Protein AF-A0AAW1B4N2-F1 (afdb_monomer)

Mean predicted aligned error: 19.23 Å

InterPro domains:
  IPR000558 Histone H2B [PR00621] (61-81)
  IPR000558 Histone H2B [PR00621] (83-100)
  IPR000558 Histone H2B [PR00621] (100-113)
  IPR009072 Histone-fold [G3DSA:1.10.20.10] (2-120)
  IPR009072 Histone-fold [SSF47113] (26-112)

Foldseek 3Di:
DDDDDDPPPDPPVVVVVVVVVVVVVVVVVVVVVVVVVVVVVVVVVVPDDPPDPPPPPPDDPVVVVVVVVVVVVLVVQLVVQQVVVCVVVVHPDRDPVSSLVSCCVSDDPVVNDDPPPPPPD

Organism: Crotalus adamanteus (NCBI:txid8729)

Nearest PDB structures (foldseek):
  7xyg-assembly1_D  TM=9.232E-01  e=4.359E-03  Drosophila melanogaster
  5wcu-assembly2_N  TM=9.288E-01  e=5.730E-03  Drosophila melanogaster
  6fq6-assembly1_D  TM=9.162E-01  e=6.136E-03  Xenopus laevis
  7d69-assembly1_H  TM=8.558E-01  e=1.394E-02  Giardia duodenalis
  7cvq-assembly3_L  TM=7.239E-01  e=8.066E-03  Arabidopsis thaliana

Solvent-accessible surface area (backbone atoms only — not comparable to full-atom values): 7419 Å² total; per-residue (Å²): 140,87,82,88,81,80,78,79,76,74,60,69,64,63,56,54,51,52,51,52,51,51,54,50,50,52,51,53,52,51,50,54,58,49,50,56,50,50,57,54,56,56,58,60,65,71,70,54,76,79,76,69,72,78,72,77,74,93,62,54,70,63,60,50,48,54,50,52,53,49,52,50,54,50,50,53,53,28,52,52,42,13,50,49,48,21,59,73,72,70,47,96,61,83,48,73,68,32,46,54,52,18,43,52,70,74,42,62,71,87,76,60,58,72,79,73,77,74,75,79,124

Sequence (121 aa):
MASRRTMRRRPRYRVKVRRRRHIVRKRRMRNKKRFQRNIRSTRITSKLPKRLKPRKIRMTRDAWGMLHSYVDGIYRKVSGEAERLRRKDRRPSIISSDVQSALRQVMPRKYNRRPAYSKTR

pLDDT: mean 72.44, std 18.28, range [41.16, 96.25]

Radius of gyration: 36.32 Å; Cα contacts (8 Å, |Δi|>4): 31; chains: 1; bounding box: 78×81×91 Å

Secondary structure (DSSP, 8-state):
-----------HHHHHHHHHHHHHHHHHHHHHHHHHHHHHHHHHHTTS------------HHHHHHHHHHHHHHHHHHHHHHHHHHHHTT-SS--HHHHHHHHHHHS-GGGS---------

Structure (mmCIF, N/CA/C/O backbone):
data_AF-A0AAW1B4N2-F1
#
_entry.id   AF-A0AAW1B4N2-F1
#
loop_
_atom_site.group_PDB
_atom_site.id
_atom_site.type_symbol
_atom_site.label_atom_id
_atom_site.label_alt_id
_atom_site.label_comp_id
_atom_site.label_asym_id
_atom_site.label_entity_id
_atom_site.label_seq_id
_atom_site.pdbx_PDB_ins_code
_atom_site.Cartn_x
_atom_site.Cartn_y
_atom_site.Cartn_z
_atom_site.occupancy
_atom_site.B_iso_or_equiv
_atom_site.auth_seq_id
_atom_site.auth_comp_id
_atom_site.auth_asym_id
_atom_site.auth_atom_id
_atom_site.pdbx_PDB_model_num
ATOM 1 N N . MET A 1 1 ? 59.553 46.616 74.502 1.00 46.97 1 MET A N 1
ATOM 2 C CA . MET A 1 1 ? 59.979 46.801 73.095 1.00 46.97 1 MET A CA 1
ATOM 3 C C . MET A 1 1 ? 60.213 45.432 72.462 1.00 46.97 1 MET A C 1
ATOM 5 O O . MET A 1 1 ? 61.066 44.722 72.964 1.00 46.97 1 MET A O 1
ATOM 9 N N . ALA A 1 2 ? 59.471 45.043 71.415 1.00 41.16 2 ALA A N 1
ATOM 10 C CA . ALA A 1 2 ? 59.867 43.995 70.457 1.00 41.16 2 ALA A CA 1
ATOM 11 C C . ALA A 1 2 ? 58.960 44.038 69.210 1.00 41.16 2 ALA A C 1
ATOM 13 O O . ALA A 1 2 ? 57.776 44.350 69.290 1.00 41.16 2 ALA A O 1
ATOM 14 N N . SER A 1 3 ? 59.561 43.789 68.051 1.00 43.16 3 SER A N 1
ATOM 15 C CA . SER A 1 3 ? 59.185 44.303 66.732 1.00 43.16 3 SER A CA 1
ATOM 16 C C . SER A 1 3 ? 58.340 43.351 65.865 1.00 43.16 3 SER A C 1
ATOM 18 O O . SER A 1 3 ? 58.459 42.131 65.923 1.00 43.16 3 SER A O 1
ATOM 20 N N . ARG A 1 4 ? 57.515 43.980 65.017 1.00 50.19 4 ARG A N 1
ATOM 21 C CA . ARG A 1 4 ? 56.907 43.570 63.733 1.00 50.19 4 ARG A CA 1
ATOM 22 C C . ARG A 1 4 ? 57.127 42.121 63.240 1.00 50.19 4 ARG A C 1
ATOM 24 O O . ARG A 1 4 ? 58.192 41.765 62.746 1.00 50.19 4 ARG A O 1
ATOM 31 N N . ARG A 1 5 ? 56.017 41.388 63.075 1.00 44.97 5 ARG A N 1
ATOM 32 C CA . ARG A 1 5 ? 55.807 40.449 61.950 1.00 44.97 5 ARG A CA 1
ATOM 33 C C . ARG A 1 5 ? 54.510 40.811 61.231 1.00 44.97 5 ARG A C 1
ATOM 35 O O . ARG A 1 5 ? 53.443 40.283 61.527 1.00 44.97 5 ARG A O 1
ATOM 42 N N . THR A 1 6 ? 54.584 41.729 60.271 1.00 51.34 6 THR A N 1
ATOM 43 C CA . THR A 1 6 ? 53.460 41.985 59.366 1.00 51.34 6 THR A CA 1
ATOM 44 C C . THR A 1 6 ? 53.285 40.771 58.451 1.00 51.34 6 THR A C 1
ATOM 46 O O . THR A 1 6 ? 54.055 40.533 57.521 1.00 51.34 6 THR A O 1
ATOM 49 N N . MET A 1 7 ? 52.265 39.953 58.730 1.00 50.91 7 MET A N 1
ATOM 50 C CA . MET A 1 7 ? 51.842 38.882 57.831 1.00 50.91 7 MET A CA 1
ATOM 51 C C . MET A 1 7 ? 51.475 39.485 56.473 1.00 50.91 7 MET A C 1
ATOM 53 O O . MET A 1 7 ? 50.436 40.124 56.297 1.00 50.91 7 MET A O 1
ATOM 57 N N . ARG A 1 8 ? 52.349 39.273 55.490 1.00 51.34 8 ARG A N 1
ATOM 58 C CA . ARG A 1 8 ? 52.183 39.711 54.105 1.00 51.34 8 ARG A CA 1
ATOM 59 C C . ARG A 1 8 ? 50.943 39.029 53.509 1.00 51.34 8 ARG A C 1
ATOM 61 O O . ARG A 1 8 ? 51.007 37.885 53.054 1.00 51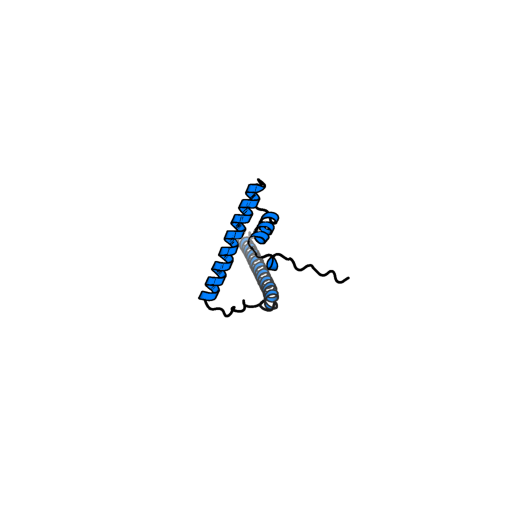.34 8 ARG A O 1
ATOM 68 N N . ARG A 1 9 ? 49.793 39.717 53.535 1.00 55.97 9 ARG A N 1
ATOM 69 C CA . ARG A 1 9 ? 48.517 39.254 52.959 1.00 55.97 9 ARG A CA 1
ATOM 70 C C . ARG A 1 9 ? 48.726 38.899 51.484 1.00 55.97 9 ARG A C 1
ATOM 72 O O . ARG A 1 9 ? 48.847 39.774 50.632 1.00 55.97 9 ARG A O 1
ATOM 79 N N . ARG A 1 10 ? 48.787 37.600 51.160 1.00 54.59 10 ARG A N 1
ATOM 80 C CA . ARG A 1 10 ? 48.874 37.136 49.766 1.00 54.59 10 ARG A CA 1
ATOM 81 C C . ARG A 1 10 ? 47.627 37.621 49.009 1.00 54.59 10 ARG A C 1
ATOM 83 O O . ARG A 1 10 ? 46.515 37.316 49.446 1.00 54.59 10 ARG A O 1
ATOM 90 N N . PRO A 1 11 ? 47.767 38.337 47.879 1.00 54.66 11 PRO A N 1
ATOM 91 C CA . PRO A 1 11 ? 46.621 38.919 47.193 1.00 54.66 11 PRO A CA 1
ATOM 92 C C . PRO A 1 11 ? 45.676 37.811 46.718 1.00 54.66 11 PRO A C 1
ATOM 94 O O . PRO A 1 11 ? 46.086 36.886 46.008 1.00 54.66 11 PRO A O 1
ATOM 97 N N . ARG A 1 12 ? 44.390 37.919 47.091 1.00 54.59 12 ARG A N 1
ATOM 98 C CA . ARG A 1 12 ? 43.297 36.986 46.730 1.00 54.59 12 ARG A CA 1
ATOM 99 C C . ARG A 1 12 ? 43.250 36.679 45.221 1.00 54.59 12 ARG A C 1
ATOM 101 O O . ARG A 1 12 ? 42.807 35.603 44.816 1.00 54.59 12 ARG A O 1
ATOM 108 N N . TYR A 1 13 ? 43.778 37.580 44.392 1.00 51.53 13 TYR A N 1
ATOM 109 C CA . TYR A 1 13 ? 43.954 37.408 42.950 1.00 51.53 13 TYR A CA 1
ATOM 110 C C . TYR A 1 13 ? 44.793 36.170 42.578 1.00 51.53 13 TYR A C 1
ATOM 112 O O . TYR A 1 13 ? 44.406 35.387 41.710 1.00 51.53 13 TYR A O 1
ATOM 120 N N . ARG A 1 14 ? 45.891 35.899 43.296 1.00 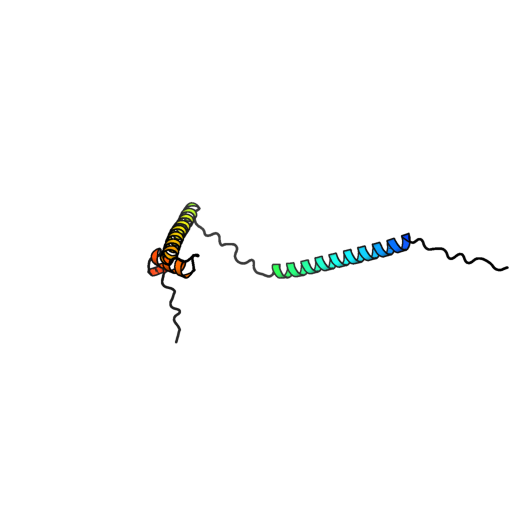55.41 14 ARG A N 1
ATOM 121 C CA . ARG A 1 14 ? 46.818 34.797 42.978 1.00 55.41 14 ARG A CA 1
ATOM 122 C C . ARG A 1 14 ? 46.197 33.412 43.235 1.00 55.41 14 ARG A C 1
ATOM 124 O O . ARG A 1 14 ? 46.481 32.457 42.510 1.00 55.41 14 ARG A O 1
ATOM 131 N N . VAL A 1 15 ? 45.284 33.309 44.207 1.00 59.22 15 VAL A N 1
ATOM 132 C CA . VAL A 1 15 ? 44.493 32.092 44.484 1.00 59.22 15 VAL A CA 1
ATOM 133 C C . VAL A 1 15 ? 43.398 31.891 43.429 1.00 59.22 15 VAL A C 1
ATOM 135 O O . VAL A 1 15 ? 43.219 30.772 42.939 1.00 59.22 15 VAL A O 1
ATOM 138 N N . LYS A 1 16 ? 42.718 32.969 43.001 1.00 55.84 16 LYS A N 1
ATOM 139 C CA . LYS A 1 16 ? 41.728 32.923 41.907 1.00 55.84 16 LYS A CA 1
ATOM 140 C C . LYS A 1 16 ? 42.357 32.447 40.590 1.00 55.84 16 LYS A C 1
ATOM 142 O O . LYS A 1 16 ? 41.771 31.605 39.909 1.00 55.84 16 LYS A O 1
ATOM 147 N N . VAL A 1 17 ? 43.573 32.899 40.266 1.00 57.94 17 VAL A N 1
ATOM 148 C CA . VAL A 1 17 ? 44.309 32.459 39.064 1.00 57.94 17 VAL A CA 1
ATOM 149 C C . VAL A 1 17 ? 44.672 30.970 39.132 1.00 57.94 17 VAL A C 1
ATOM 151 O O . VAL A 1 17 ? 44.482 30.252 38.148 1.00 57.94 17 VAL A O 1
ATOM 154 N N . ARG A 1 18 ? 45.121 30.456 40.290 1.00 58.72 18 ARG A N 1
ATOM 155 C CA . ARG A 1 18 ? 45.392 29.013 40.468 1.00 58.72 18 ARG A CA 1
ATOM 156 C C . ARG A 1 18 ? 44.127 28.162 40.310 1.00 58.72 18 ARG A C 1
ATOM 158 O O . ARG A 1 18 ? 44.164 27.166 39.588 1.00 58.72 18 ARG A O 1
ATOM 165 N N . ARG A 1 19 ? 42.997 28.582 40.899 1.00 58.69 19 ARG A N 1
ATOM 166 C CA . ARG A 1 19 ? 41.692 27.914 40.720 1.00 58.69 19 ARG A CA 1
ATOM 167 C C . ARG A 1 19 ? 41.252 27.910 39.252 1.00 58.69 19 ARG A C 1
ATOM 169 O O . ARG A 1 19 ? 40.915 26.848 38.732 1.00 58.69 19 ARG A O 1
ATOM 176 N N . ARG A 1 20 ? 41.344 29.047 38.547 1.00 58.19 20 ARG A N 1
ATOM 177 C CA . ARG A 1 20 ? 41.039 29.132 37.104 1.00 58.19 20 ARG A CA 1
ATOM 178 C C . ARG A 1 20 ? 41.926 28.200 36.268 1.00 58.19 20 ARG A C 1
ATOM 180 O O . ARG A 1 20 ? 41.402 27.467 35.432 1.00 58.19 20 ARG A O 1
ATOM 187 N N . ARG A 1 21 ? 43.238 28.135 36.533 1.00 59.88 21 ARG A N 1
ATOM 188 C CA . ARG A 1 21 ? 44.162 27.215 35.834 1.00 59.88 21 ARG A CA 1
ATOM 189 C C . ARG A 1 21 ? 43.804 25.740 36.051 1.00 59.88 21 ARG A C 1
ATOM 191 O O . ARG A 1 21 ? 43.847 24.963 35.098 1.00 59.88 21 ARG A O 1
ATOM 198 N N . HIS A 1 22 ? 43.408 25.353 37.265 1.00 59.22 22 HIS A N 1
ATOM 199 C CA . HIS A 1 22 ? 42.995 23.978 37.562 1.00 59.22 22 HIS A CA 1
ATOM 200 C C . HIS A 1 22 ? 41.687 23.598 36.846 1.00 59.22 22 HIS A C 1
ATOM 202 O O . HIS A 1 22 ? 41.587 22.518 36.265 1.00 59.22 22 HIS A O 1
AT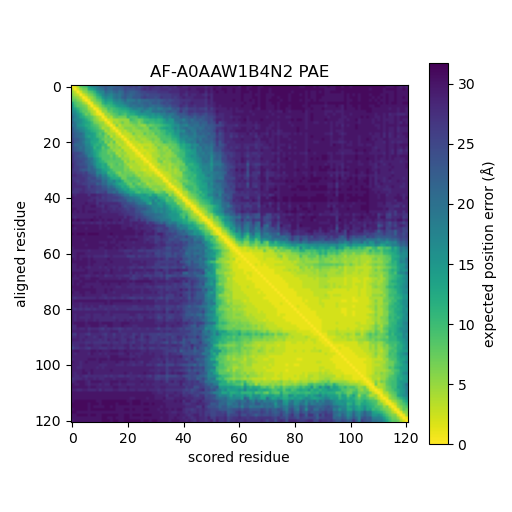OM 208 N N . ILE A 1 23 ? 40.713 24.513 36.799 1.00 63.56 23 ILE A N 1
ATOM 209 C CA . ILE A 1 23 ? 39.443 24.316 36.080 1.00 63.56 23 ILE A CA 1
ATOM 210 C C . ILE A 1 23 ? 39.687 24.168 34.569 1.00 63.56 23 ILE A C 1
ATOM 212 O O . ILE A 1 23 ? 39.130 23.267 33.938 1.00 63.56 23 ILE A O 1
ATOM 216 N N . VAL A 1 24 ? 40.566 24.992 33.990 1.00 65.19 24 VAL A N 1
ATOM 217 C CA . VAL A 1 24 ? 40.924 24.924 32.562 1.00 65.19 24 VAL A CA 1
ATOM 218 C C . VAL A 1 24 ? 41.682 23.631 32.234 1.00 65.19 24 VAL A C 1
ATOM 220 O O . VAL A 1 24 ? 41.362 22.977 31.240 1.00 65.19 24 VAL A O 1
ATOM 223 N N . ARG A 1 25 ? 42.621 23.190 33.087 1.00 62.72 25 ARG A N 1
ATOM 224 C CA . ARG A 1 25 ? 43.303 21.888 32.931 1.00 62.72 25 ARG A CA 1
ATOM 225 C C . ARG A 1 25 ? 42.327 20.711 33.034 1.00 62.72 25 ARG A C 1
ATOM 227 O O . ARG A 1 25 ? 42.375 19.817 32.189 1.00 62.72 25 ARG A O 1
ATOM 234 N N . LYS A 1 26 ? 41.387 20.737 33.990 1.00 63.22 26 LYS A N 1
ATOM 235 C CA . LYS A 1 26 ? 40.338 19.708 34.139 1.00 63.22 26 LYS A CA 1
ATOM 236 C C . LYS A 1 26 ? 39.415 19.660 32.913 1.00 63.22 26 LYS A C 1
ATOM 238 O O . LYS A 1 26 ? 39.107 18.572 32.427 1.00 63.22 26 LYS A O 1
ATOM 243 N N . ARG A 1 27 ? 39.039 20.819 32.353 1.00 59.84 27 ARG A N 1
ATOM 244 C CA . ARG A 1 27 ? 38.276 20.918 31.092 1.00 59.84 27 ARG A CA 1
ATOM 245 C C . ARG A 1 27 ? 39.053 20.360 29.892 1.00 59.84 27 ARG A C 1
ATOM 247 O O . ARG A 1 27 ? 38.499 19.549 29.153 1.00 59.84 27 ARG A O 1
ATOM 254 N N . ARG A 1 28 ? 40.338 20.706 29.734 1.00 63.12 28 ARG A N 1
ATOM 255 C CA . ARG A 1 28 ? 41.194 20.178 28.650 1.00 63.12 28 ARG A CA 1
ATOM 256 C C . ARG A 1 28 ? 41.374 18.658 28.733 1.00 63.12 28 ARG A C 1
ATOM 258 O O . ARG A 1 28 ? 41.223 17.979 27.721 1.00 63.12 28 ARG A O 1
ATOM 265 N N . MET A 1 29 ? 41.599 18.104 29.927 1.00 60.41 29 MET A N 1
ATOM 266 C CA . MET A 1 29 ? 41.683 16.648 30.124 1.00 60.41 29 MET A CA 1
ATOM 267 C C . MET A 1 29 ? 40.354 15.935 29.838 1.00 60.41 29 MET A C 1
ATOM 269 O O . MET A 1 29 ? 40.350 14.873 29.215 1.00 60.41 29 MET A O 1
ATOM 273 N N . ARG A 1 30 ? 39.214 16.521 30.232 1.00 61.34 30 ARG A N 1
ATOM 274 C CA . ARG A 1 30 ? 37.883 15.961 29.935 1.00 61.34 30 ARG A CA 1
ATOM 275 C C . ARG A 1 30 ? 37.593 15.942 28.431 1.00 61.34 30 ARG A C 1
ATOM 277 O O . ARG A 1 30 ? 37.062 14.946 27.944 1.00 61.34 30 ARG A O 1
ATOM 284 N N . ASN A 1 31 ? 37.990 16.986 27.701 1.00 59.81 31 ASN A N 1
ATOM 285 C CA . ASN A 1 31 ? 37.849 17.041 26.244 1.00 59.81 31 ASN A CA 1
ATOM 286 C C . ASN A 1 31 ? 38.762 16.031 25.538 1.00 59.81 31 ASN A C 1
ATOM 288 O O . ASN A 1 31 ? 38.289 15.309 24.664 1.00 59.81 31 ASN A O 1
ATOM 292 N N . LYS A 1 32 ? 40.019 15.879 25.977 1.00 61.25 32 LYS A N 1
ATOM 293 C CA . LYS A 1 32 ? 40.946 14.878 25.415 1.00 61.25 32 LYS A CA 1
ATOM 294 C C . LYS A 1 32 ? 40.441 13.440 25.642 1.00 61.25 32 LYS A C 1
ATOM 296 O O . LYS A 1 32 ? 40.433 12.638 24.712 1.00 61.25 32 LYS A O 1
ATOM 301 N N . LYS A 1 33 ? 39.881 13.152 26.829 1.00 59.03 33 LYS A N 1
ATOM 302 C CA . LYS A 1 33 ? 39.210 11.871 27.146 1.00 59.03 33 LYS A CA 1
ATOM 303 C C . LYS A 1 33 ? 37.898 11.642 26.378 1.00 59.03 33 LYS A C 1
ATOM 305 O O . LYS A 1 33 ? 37.503 10.490 26.206 1.00 59.03 33 LYS A O 1
ATOM 310 N N . ARG A 1 34 ? 37.179 12.694 25.963 1.00 59.81 34 ARG A N 1
ATOM 311 C CA . ARG A 1 34 ? 36.004 12.576 25.071 1.00 59.81 34 ARG A CA 1
ATOM 312 C C . ARG A 1 34 ? 36.437 12.277 23.637 1.00 59.81 34 ARG A C 1
ATOM 314 O O . ARG A 1 34 ? 35.886 11.368 23.032 1.00 59.81 34 ARG A O 1
ATOM 321 N N . PHE A 1 35 ? 37.466 12.961 23.142 1.00 56.75 35 PHE A N 1
ATOM 322 C CA . PHE A 1 35 ? 38.003 12.746 21.797 1.00 56.75 35 PHE A CA 1
ATOM 323 C C . PHE A 1 35 ? 38.557 11.324 21.613 1.00 56.75 35 PHE A C 1
ATOM 325 O O . PHE A 1 35 ? 38.219 10.649 20.648 1.00 56.75 35 PHE A O 1
ATOM 332 N N . GLN A 1 36 ? 39.304 10.804 22.593 1.00 58.66 36 GLN A N 1
ATOM 333 C CA . GLN A 1 36 ? 39.799 9.418 22.564 1.00 58.66 36 GLN A CA 1
ATOM 334 C C . GLN A 1 36 ? 38.694 8.357 22.659 1.00 58.66 36 GLN A C 1
ATOM 336 O O . GLN A 1 36 ? 38.845 7.285 22.079 1.00 58.66 36 GLN A O 1
ATOM 341 N N . ARG A 1 37 ? 37.572 8.642 23.336 1.00 57.00 37 ARG A N 1
ATOM 342 C CA . ARG A 1 37 ? 36.389 7.763 23.308 1.00 57.00 37 ARG A CA 1
ATOM 343 C C . ARG A 1 37 ? 35.694 7.783 21.947 1.00 57.00 37 ARG A C 1
ATOM 345 O O . ARG A 1 37 ? 35.305 6.722 21.477 1.00 57.00 37 ARG A O 1
ATOM 352 N N . ASN A 1 38 ? 35.635 8.945 21.294 1.00 56.16 38 ASN A N 1
ATOM 353 C CA . ASN A 1 38 ? 35.092 9.072 19.940 1.00 56.16 38 ASN A CA 1
ATOM 354 C C . ASN A 1 38 ? 35.959 8.347 18.895 1.00 56.16 38 ASN A C 1
ATOM 356 O O . ASN A 1 38 ? 35.431 7.679 18.021 1.00 56.16 38 ASN A O 1
ATOM 360 N N . ILE A 1 39 ? 37.291 8.382 19.024 1.00 56.41 39 ILE A N 1
ATOM 361 C CA . ILE A 1 39 ? 38.195 7.606 18.151 1.00 56.41 39 ILE A CA 1
ATOM 362 C C . ILE A 1 39 ? 38.023 6.088 18.346 1.00 56.41 39 ILE A C 1
ATOM 364 O O . ILE A 1 39 ? 38.264 5.305 17.428 1.00 56.41 39 ILE A O 1
ATOM 368 N N . ARG A 1 40 ? 37.650 5.638 19.551 1.00 54.56 40 ARG A N 1
ATOM 369 C CA . ARG A 1 40 ? 37.386 4.215 19.816 1.00 54.56 40 ARG A CA 1
ATOM 370 C C . ARG A 1 40 ? 36.027 3.773 19.263 1.00 54.56 40 ARG A C 1
ATOM 372 O O . ARG A 1 40 ? 35.959 2.667 18.740 1.00 54.56 40 ARG A O 1
ATOM 379 N N . SER A 1 41 ? 34.991 4.620 19.298 1.00 51.59 41 SER A N 1
ATOM 380 C CA . SER A 1 41 ? 33.690 4.312 18.677 1.00 51.59 41 SER A CA 1
ATOM 381 C C . SER A 1 41 ? 33.740 4.353 17.145 1.00 51.59 41 SER A C 1
ATOM 383 O O . SER A 1 41 ? 33.139 3.493 16.507 1.00 51.59 41 SER A O 1
ATOM 385 N N . THR A 1 42 ? 34.523 5.254 16.538 1.00 54.00 42 THR A N 1
ATOM 386 C CA . THR A 1 42 ? 34.732 5.272 15.075 1.00 54.00 42 THR A CA 1
ATOM 387 C C . THR A 1 42 ? 35.574 4.100 14.564 1.00 54.00 42 THR A C 1
ATOM 389 O O . THR A 1 42 ? 35.434 3.696 13.414 1.00 54.00 42 THR A O 1
ATOM 392 N N . ARG A 1 43 ? 36.426 3.503 15.409 1.00 50.62 43 ARG A N 1
ATOM 393 C CA . ARG A 1 43 ? 37.190 2.292 15.055 1.00 50.62 43 ARG A CA 1
ATOM 394 C C . ARG A 1 43 ? 36.333 1.025 14.990 1.00 50.62 43 ARG A C 1
ATOM 396 O O . ARG A 1 43 ? 36.715 0.072 14.317 1.00 50.62 43 ARG A O 1
ATOM 403 N N . ILE A 1 44 ? 35.196 1.001 15.690 1.00 53.56 44 ILE A N 1
ATOM 404 C CA . ILE A 1 44 ? 34.246 -0.122 15.657 1.00 53.56 44 ILE A CA 1
ATOM 405 C C . ILE A 1 44 ? 33.365 -0.032 14.401 1.00 53.56 44 ILE A C 1
ATOM 407 O O . ILE A 1 44 ? 33.056 -1.053 13.792 1.00 53.56 44 ILE A O 1
ATOM 411 N N . THR A 1 45 ? 33.035 1.177 13.936 1.00 55.47 45 THR A N 1
ATOM 412 C CA . THR A 1 45 ? 32.227 1.368 12.719 1.00 55.47 45 THR A CA 1
ATOM 413 C C . THR A 1 45 ? 33.001 1.135 11.418 1.00 55.47 45 THR A C 1
ATOM 415 O O . THR A 1 45 ? 32.380 0.889 10.387 1.00 55.47 45 THR A O 1
ATOM 418 N N . SER A 1 46 ? 34.338 1.149 11.439 1.00 52.56 46 SER A N 1
ATOM 419 C CA . SER A 1 46 ? 35.166 0.935 10.242 1.00 52.56 46 SER A CA 1
ATOM 420 C C . SER A 1 46 ? 35.424 -0.538 9.895 1.00 52.56 46 SER A C 1
ATOM 422 O O . SER A 1 46 ? 36.007 -0.808 8.849 1.00 52.56 46 SER A O 1
ATOM 424 N N . LYS A 1 47 ? 35.026 -1.486 10.759 1.00 57.16 47 LYS A N 1
ATOM 425 C CA . LYS A 1 47 ? 35.175 -2.938 10.529 1.00 57.16 47 LYS A CA 1
ATOM 426 C C . LYS A 1 47 ? 33.880 -3.647 10.128 1.00 57.16 47 LYS A C 1
ATOM 428 O O . LYS A 1 47 ? 33.919 -4.843 9.856 1.00 57.16 47 LYS A O 1
ATOM 433 N N . LEU A 1 48 ? 32.747 -2.944 10.047 1.00 59.81 48 LEU A N 1
ATOM 434 C CA . LEU A 1 48 ? 31.595 -3.512 9.353 1.00 59.81 48 LEU A CA 1
ATOM 435 C C . LEU A 1 48 ? 31.854 -3.434 7.840 1.00 59.81 48 LEU A C 1
ATOM 437 O O . LEU A 1 48 ? 32.094 -2.329 7.342 1.00 59.81 48 LEU A O 1
ATOM 441 N N . PRO A 1 49 ? 31.777 -4.545 7.082 1.00 60.09 49 PRO A N 1
ATOM 442 C CA . PRO A 1 49 ? 31.722 -4.452 5.631 1.00 60.09 49 PRO A CA 1
ATOM 443 C C . PRO A 1 49 ? 30.572 -3.510 5.272 1.00 60.09 49 PRO A C 1
ATOM 445 O O . PRO A 1 49 ? 29.463 -3.664 5.790 1.00 60.09 49 PRO A O 1
ATOM 448 N N . LYS A 1 50 ? 30.855 -2.494 4.441 1.00 62.91 50 LYS A N 1
ATOM 449 C CA . LYS A 1 50 ? 29.852 -1.560 3.913 1.00 62.91 50 LYS A CA 1
ATOM 450 C C . LYS A 1 50 ? 28.739 -2.407 3.308 1.00 62.91 50 LYS A C 1
ATOM 452 O O . LYS A 1 50 ? 28.912 -2.958 2.223 1.00 62.91 50 LYS A O 1
ATOM 457 N N . ARG A 1 51 ? 27.645 -2.574 4.055 1.00 54.19 51 ARG A N 1
ATOM 458 C CA . ARG A 1 51 ? 26.492 -3.371 3.649 1.00 54.19 51 ARG A CA 1
ATOM 459 C C . ARG A 1 51 ? 26.040 -2.817 2.309 1.00 54.19 51 ARG A C 1
ATOM 461 O O . ARG A 1 51 ? 25.644 -1.661 2.244 1.00 54.19 51 ARG A O 1
ATOM 468 N N . LEU A 1 52 ? 26.240 -3.630 1.272 1.00 52.06 52 LEU A N 1
ATOM 469 C CA . LEU A 1 52 ? 25.635 -3.565 -0.051 1.00 52.06 52 LEU A CA 1
ATOM 470 C C . LEU A 1 52 ? 25.274 -2.135 -0.467 1.00 52.06 52 LEU A C 1
ATOM 472 O O . LEU A 1 52 ? 24.160 -1.675 -0.218 1.00 52.06 52 LEU A O 1
ATOM 476 N N . LYS A 1 53 ? 26.200 -1.445 -1.156 1.00 63.78 53 LYS A N 1
ATOM 477 C CA . LYS A 1 53 ? 25.794 -0.335 -2.035 1.00 63.78 53 LYS A CA 1
ATOM 478 C C . LYS A 1 53 ? 24.549 -0.823 -2.784 1.00 63.78 53 LYS A C 1
ATOM 480 O O . LYS A 1 53 ? 24.634 -1.942 -3.304 1.00 63.78 53 LYS A O 1
ATOM 485 N N . PRO A 1 54 ? 23.427 -0.074 -2.811 1.00 62.00 54 PRO A N 1
ATOM 486 C CA . PRO A 1 54 ? 22.243 -0.521 -3.525 1.00 62.00 54 PRO A CA 1
ATOM 487 C C . PRO A 1 54 ? 22.711 -0.852 -4.931 1.00 62.00 54 PRO A C 1
ATOM 489 O O . PRO A 1 54 ? 23.243 0.004 -5.643 1.00 62.00 54 PRO A O 1
ATOM 492 N N . ARG A 1 55 ? 22.665 -2.144 -5.259 1.00 58.09 55 ARG A N 1
ATOM 493 C CA . ARG A 1 55 ? 23.054 -2.644 -6.566 1.00 58.09 55 ARG A CA 1
ATOM 494 C C . ARG A 1 55 ? 22.181 -1.841 -7.515 1.00 58.09 55 ARG A C 1
ATOM 496 O O . ARG A 1 55 ? 20.963 -1.942 -7.404 1.00 58.09 55 ARG A O 1
ATOM 503 N N . LYS A 1 56 ? 22.774 -0.950 -8.320 1.00 68.75 56 LYS A N 1
ATOM 504 C CA . LYS A 1 56 ? 22.016 -0.124 -9.263 1.00 68.75 56 LYS A CA 1
ATOM 505 C C . LYS A 1 56 ? 21.237 -1.111 -10.119 1.00 68.75 56 LYS A C 1
ATOM 507 O O . LYS A 1 56 ? 21.842 -1.827 -10.916 1.00 68.75 56 LYS A O 1
ATOM 512 N N . ILE A 1 57 ? 19.941 -1.241 -9.851 1.00 71.19 57 ILE A N 1
ATOM 513 C CA . ILE A 1 57 ? 19.054 -2.094 -10.625 1.00 71.19 57 ILE A CA 1
ATOM 514 C C . ILE A 1 57 ? 19.172 -1.538 -12.045 1.00 71.19 57 ILE A C 1
ATOM 516 O O . ILE A 1 57 ? 18.877 -0.365 -12.268 1.00 71.19 57 ILE A O 1
ATOM 520 N N . ARG A 1 58 ? 19.749 -2.320 -12.965 1.00 80.00 58 ARG A N 1
ATOM 521 C CA . ARG A 1 58 ? 20.007 -1.892 -14.346 1.00 80.00 58 ARG A CA 1
ATOM 522 C C . ARG A 1 58 ? 18.680 -1.917 -15.100 1.00 80.00 58 ARG A C 1
ATOM 524 O O . ARG A 1 58 ? 18.401 -2.859 -15.827 1.00 80.00 58 ARG A O 1
ATOM 531 N N . MET A 1 59 ? 17.847 -0.917 -14.853 1.00 81.88 59 MET A N 1
ATOM 532 C CA . MET A 1 59 ? 16.584 -0.682 -15.547 1.00 81.88 59 MET A CA 1
ATOM 533 C C . MET A 1 59 ? 16.604 0.727 -16.130 1.00 81.88 59 MET A C 1
ATOM 535 O O . MET A 1 59 ? 17.250 1.621 -15.578 1.00 81.88 59 MET A O 1
ATOM 539 N N . THR A 1 60 ? 15.933 0.917 -17.264 1.00 91.88 60 THR A N 1
ATOM 540 C CA . THR A 1 60 ? 15.767 2.246 -17.859 1.00 91.88 60 THR A CA 1
ATOM 541 C C . THR A 1 60 ? 14.922 3.124 -16.938 1.00 91.88 60 THR A C 1
ATOM 543 O O . THR A 1 60 ? 14.128 2.623 -16.136 1.00 91.88 60 THR A O 1
ATOM 546 N N . ARG A 1 61 ? 15.090 4.448 -17.034 1.00 89.25 61 ARG A N 1
ATOM 547 C CA . ARG A 1 61 ? 14.302 5.404 -16.241 1.00 89.25 61 ARG A CA 1
ATOM 548 C C . ARG A 1 61 ? 12.801 5.229 -16.486 1.00 89.25 61 ARG A C 1
ATOM 550 O O . ARG A 1 61 ? 12.030 5.297 -15.536 1.00 89.25 61 ARG A O 1
ATOM 557 N N . ASP A 1 62 ? 12.423 4.922 -17.722 1.00 91.19 62 ASP A N 1
ATOM 558 C CA . ASP A 1 62 ? 11.029 4.722 -18.120 1.00 91.19 62 ASP A CA 1
ATOM 559 C C . ASP A 1 62 ? 10.457 3.427 -17.540 1.00 91.19 62 ASP A C 1
ATOM 561 O O . ASP A 1 62 ? 9.383 3.446 -16.943 1.00 91.19 62 ASP A O 1
ATOM 565 N N . ALA A 1 63 ? 11.205 2.317 -17.598 1.00 93.25 63 ALA A N 1
ATOM 566 C CA . ALA A 1 63 ? 10.801 1.065 -16.955 1.00 93.25 63 ALA A CA 1
ATOM 567 C C . ALA A 1 63 ? 10.695 1.221 -15.431 1.00 93.25 63 ALA A C 1
ATOM 569 O O . ALA A 1 63 ? 9.797 0.665 -14.799 1.00 93.25 63 ALA A O 1
ATOM 570 N N . TRP A 1 64 ? 11.588 2.008 -14.829 1.00 89.94 64 TRP A N 1
ATOM 571 C CA . TRP A 1 64 ? 11.508 2.332 -13.409 1.00 89.94 64 TRP A CA 1
ATOM 572 C C . TRP A 1 64 ? 10.286 3.204 -13.080 1.00 89.94 64 TRP A C 1
ATOM 574 O O . TRP A 1 64 ? 9.617 2.952 -12.079 1.00 89.94 64 TRP A O 1
ATOM 584 N N . GLY A 1 65 ? 9.946 4.168 -13.941 1.00 92.81 65 GLY A N 1
ATOM 585 C CA . GLY A 1 65 ? 8.726 4.971 -13.833 1.00 92.81 65 GLY A CA 1
ATOM 586 C C . GLY A 1 65 ? 7.459 4.120 -13.921 1.00 92.81 65 GLY A C 1
ATOM 587 O O . GLY A 1 65 ? 6.594 4.222 -13.054 1.00 92.81 65 GLY A O 1
ATOM 588 N N . MET A 1 66 ? 7.393 3.203 -14.891 1.00 93.88 66 MET A N 1
ATOM 589 C CA . MET A 1 66 ? 6.288 2.246 -15.027 1.00 93.88 66 MET A CA 1
ATOM 590 C C . MET A 1 66 ? 6.127 1.377 -13.774 1.00 93.88 66 MET A C 1
ATOM 592 O O . MET A 1 66 ? 5.010 1.184 -13.295 1.00 93.88 66 MET A O 1
ATOM 596 N N . LEU A 1 67 ? 7.233 0.890 -13.200 1.00 94.69 67 LEU A N 1
ATOM 597 C CA . LEU A 1 67 ? 7.203 0.137 -11.945 1.00 94.69 67 LEU A CA 1
ATOM 598 C C . LEU A 1 67 ? 6.708 0.979 -10.766 1.00 94.69 67 LEU A C 1
ATOM 600 O O . LEU A 1 67 ? 5.918 0.485 -9.964 1.00 94.69 67 LEU A O 1
ATOM 604 N N . HIS A 1 68 ? 7.151 2.232 -10.656 1.00 91.50 68 HIS A N 1
ATOM 605 C CA . HIS A 1 68 ? 6.712 3.135 -9.593 1.00 91.50 68 HIS A CA 1
ATOM 606 C C . HIS A 1 68 ? 5.200 3.377 -9.679 1.00 91.50 68 HIS A C 1
ATOM 608 O O . HIS A 1 68 ? 4.481 3.155 -8.707 1.00 91.50 68 HIS A O 1
ATOM 614 N N . SER A 1 69 ? 4.695 3.716 -10.869 1.00 95.75 69 SER A N 1
ATOM 615 C CA . SER A 1 69 ? 3.261 3.906 -11.107 1.00 95.75 69 SER A CA 1
ATOM 616 C C . SER A 1 69 ? 2.448 2.631 -10.876 1.00 95.75 69 SER A C 1
ATOM 618 O O . SER A 1 69 ? 1.320 2.702 -10.390 1.00 95.75 69 SER A O 1
ATOM 620 N N . TYR A 1 70 ? 3.005 1.458 -11.182 1.00 94.56 70 TYR A N 1
ATOM 621 C CA . TYR A 1 70 ? 2.356 0.179 -10.897 1.00 94.56 70 TYR A CA 1
ATOM 622 C C . TYR A 1 70 ? 2.198 -0.063 -9.390 1.00 94.56 70 TYR A C 1
ATOM 624 O O . TYR A 1 70 ? 1.110 -0.419 -8.928 1.00 94.56 70 TYR A O 1
ATOM 632 N N . VAL A 1 71 ? 3.260 0.172 -8.611 1.00 93.88 71 VAL A N 1
ATOM 633 C CA . VAL A 1 71 ? 3.224 0.051 -7.146 1.00 93.88 71 VAL A CA 1
ATOM 634 C C . VAL A 1 71 ? 2.239 1.053 -6.545 1.00 93.88 71 VAL A C 1
ATOM 636 O O . VAL A 1 71 ? 1.411 0.663 -5.720 1.00 93.88 71 VAL A O 1
ATOM 639 N N . ASP A 1 72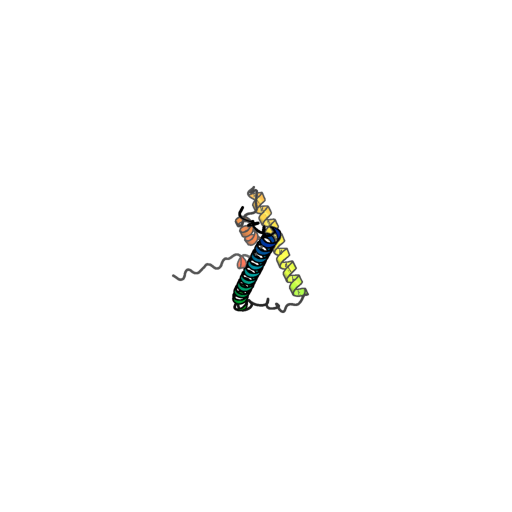 ? 2.250 2.301 -7.012 1.00 96.25 72 ASP A N 1
ATOM 640 C CA . ASP A 1 72 ? 1.290 3.321 -6.584 1.00 96.25 72 ASP A CA 1
ATOM 641 C C . ASP A 1 72 ? -0.153 2.944 -6.933 1.00 96.25 72 ASP A C 1
ATOM 643 O O . ASP A 1 72 ? -1.069 3.138 -6.130 1.00 96.25 72 ASP A O 1
ATOM 647 N N . GLY A 1 73 ? -0.373 2.366 -8.115 1.00 95.31 73 GLY A N 1
ATOM 648 C CA . GLY A 1 73 ? -1.681 1.883 -8.549 1.00 95.31 73 GLY A CA 1
ATOM 649 C C . GLY A 1 73 ? -2.229 0.786 -7.635 1.00 95.31 73 GLY A C 1
ATOM 650 O O . GLY A 1 73 ? -3.400 0.825 -7.252 1.00 95.31 73 GLY A O 1
ATOM 651 N N . ILE A 1 74 ? -1.381 -0.164 -7.228 1.00 94.38 74 ILE A N 1
ATOM 652 C CA . ILE A 1 74 ? -1.746 -1.190 -6.241 1.00 94.38 74 ILE A CA 1
ATOM 653 C C . ILE A 1 74 ? -2.013 -0.549 -4.881 1.00 94.38 74 ILE A C 1
ATOM 655 O O . ILE A 1 74 ? -3.030 -0.855 -4.262 1.00 94.38 74 ILE A O 1
ATOM 659 N N . TYR A 1 75 ? -1.137 0.347 -4.424 1.00 95.31 75 TYR A N 1
ATOM 660 C CA . TYR A 1 75 ? -1.277 1.010 -3.129 1.00 95.31 75 TYR A CA 1
ATOM 661 C C . TYR A 1 75 ? -2.622 1.733 -3.008 1.00 95.31 75 TYR A C 1
ATOM 663 O O . TYR A 1 75 ? -3.347 1.534 -2.033 1.00 95.31 75 TYR A O 1
ATOM 671 N N . ARG A 1 76 ? -3.005 2.506 -4.031 1.00 95.56 76 ARG A N 1
ATOM 672 C CA . ARG A 1 76 ? -4.288 3.222 -4.061 1.00 95.56 76 ARG A CA 1
ATOM 673 C C . ARG A 1 76 ? -5.480 2.268 -4.022 1.00 95.56 76 ARG A C 1
ATOM 675 O O . ARG A 1 76 ? -6.400 2.490 -3.240 1.00 95.56 76 ARG A O 1
ATOM 682 N N . LYS A 1 77 ? -5.448 1.187 -4.810 1.00 95.56 77 LYS A N 1
ATOM 683 C CA . LYS A 1 77 ? -6.519 0.176 -4.821 1.00 95.56 77 LYS A CA 1
ATOM 684 C C . LYS A 1 77 ? -6.665 -0.523 -3.468 1.00 95.56 77 LYS A C 1
ATOM 686 O O . LYS A 1 77 ? -7.773 -0.652 -2.962 1.00 95.56 77 LYS A O 1
ATOM 691 N N . VAL A 1 78 ? -5.553 -0.938 -2.862 1.00 95.56 78 VAL A N 1
ATOM 692 C CA . VAL A 1 78 ? -5.554 -1.623 -1.558 1.00 95.56 78 VAL A CA 1
ATOM 693 C C . VAL A 1 78 ? -6.022 -0.692 -0.448 1.00 95.56 78 VAL A C 1
ATOM 695 O O . VAL A 1 78 ? -6.830 -1.105 0.376 1.00 95.56 78 VAL A O 1
ATOM 698 N N . SER A 1 79 ? -5.548 0.554 -0.432 1.00 95.19 79 SER A N 1
ATOM 699 C CA . SER A 1 79 ? -5.964 1.546 0.561 1.00 95.19 79 SER A CA 1
ATOM 700 C C . SER A 1 79 ? -7.472 1.816 0.486 1.00 95.19 79 SER A C 1
ATOM 702 O O . SER A 1 79 ? -8.154 1.777 1.509 1.00 95.19 79 SER A O 1
ATOM 704 N N . GLY A 1 80 ? -8.012 1.989 -0.728 1.00 95.81 80 GLY A N 1
ATOM 705 C CA . GLY A 1 80 ? -9.446 2.201 -0.940 1.00 95.81 80 GLY A CA 1
ATOM 706 C C . GLY A 1 80 ? -10.304 1.015 -0.490 1.00 95.81 80 GLY A C 1
ATOM 707 O O . GLY A 1 80 ? -11.287 1.199 0.228 1.00 95.81 80 GLY A O 1
ATOM 708 N N . GLU A 1 81 ? -9.911 -0.213 -0.837 1.00 95.62 81 GLU A N 1
ATOM 709 C CA . GLU A 1 81 ? -10.622 -1.415 -0.379 1.00 95.62 81 GLU A CA 1
ATOM 710 C C . GLU A 1 81 ? -10.500 -1.626 1.136 1.00 95.62 81 GLU A C 1
ATOM 712 O O . GLU A 1 81 ? -11.476 -1.994 1.789 1.00 95.62 81 GLU A O 1
ATOM 717 N N . ALA A 1 82 ? -9.335 -1.348 1.729 1.00 95.62 82 ALA A N 1
ATOM 718 C CA . ALA A 1 82 ? -9.144 -1.443 3.174 1.00 95.62 82 ALA A CA 1
ATOM 719 C C . ALA A 1 82 ? -10.020 -0.428 3.922 1.00 95.62 82 ALA A C 1
ATOM 721 O O . ALA A 1 82 ? -10.626 -0.762 4.941 1.00 95.62 82 ALA A O 1
ATOM 722 N N . GLU A 1 83 ? -10.154 0.792 3.397 1.00 95.81 83 GLU A N 1
ATOM 723 C CA . GLU A 1 83 ? -11.082 1.778 3.943 1.00 95.81 83 GLU A CA 1
ATOM 724 C C . GLU A 1 83 ? -12.544 1.332 3.797 1.00 95.81 83 GLU A C 1
ATOM 726 O O . GLU A 1 83 ? -13.328 1.478 4.739 1.00 95.81 83 GLU A O 1
ATOM 731 N N . ARG A 1 84 ? -12.921 0.759 2.649 1.00 95.75 84 ARG A N 1
ATOM 732 C CA . ARG A 1 84 ? -14.273 0.228 2.433 1.00 95.75 84 ARG A CA 1
ATOM 733 C C . ARG A 1 84 ? -14.611 -0.869 3.441 1.00 95.75 84 ARG A C 1
ATOM 735 O O . ARG A 1 84 ? -15.700 -0.848 4.013 1.00 95.75 84 ARG A O 1
ATOM 742 N N . LEU A 1 85 ? -13.675 -1.783 3.701 1.00 95.12 85 LEU A N 1
ATOM 743 C CA . LEU A 1 85 ? -13.817 -2.833 4.713 1.00 95.12 85 LEU A CA 1
ATOM 744 C C . LEU A 1 85 ? -13.942 -2.249 6.124 1.00 95.12 85 LEU A C 1
ATOM 746 O O . LEU A 1 85 ? -14.881 -2.592 6.839 1.00 95.12 85 LEU A O 1
ATOM 750 N N . ARG A 1 86 ? -13.084 -1.286 6.485 1.00 96.12 86 ARG A N 1
ATOM 751 C CA . ARG A 1 86 ? -13.182 -0.567 7.766 1.00 96.12 86 ARG A CA 1
ATOM 752 C C . ARG A 1 86 ? -14.569 0.052 7.958 1.00 96.12 86 ARG A C 1
ATOM 754 O O . ARG A 1 86 ? -15.164 -0.080 9.026 1.00 96.12 86 ARG A O 1
ATOM 761 N N . ARG A 1 87 ? -15.080 0.749 6.934 1.00 95.31 87 ARG A N 1
ATOM 762 C CA . ARG A 1 87 ? -16.402 1.399 6.969 1.00 95.31 87 ARG A CA 1
ATOM 763 C C . ARG A 1 87 ? -17.532 0.376 7.081 1.00 95.31 87 ARG A C 1
ATOM 765 O O . ARG A 1 87 ? -18.467 0.616 7.840 1.00 95.31 87 ARG A O 1
ATOM 772 N N . LYS A 1 88 ? -17.434 -0.757 6.376 1.00 95.25 88 LYS A N 1
ATOM 773 C CA . LYS A 1 88 ? -18.421 -1.846 6.435 1.00 95.25 88 LYS A CA 1
ATOM 774 C C . LYS A 1 88 ? -18.561 -2.401 7.853 1.00 95.25 88 LYS A C 1
ATOM 776 O O . LYS A 1 88 ? -19.678 -2.526 8.345 1.00 95.25 88 LYS A O 1
ATOM 781 N N . ASP A 1 89 ? -17.436 -2.634 8.518 1.00 93.62 89 ASP A N 1
ATOM 782 C CA . ASP A 1 89 ? -17.401 -3.180 9.878 1.00 93.62 89 ASP A CA 1
ATOM 783 C C . ASP A 1 89 ? -17.531 -2.092 10.965 1.00 93.62 89 ASP A C 1
ATOM 785 O O . ASP A 1 89 ? -17.406 -2.383 12.153 1.00 93.62 89 ASP A O 1
ATOM 789 N N . ARG A 1 90 ? -17.780 -0.829 10.573 1.00 94.56 90 ARG A N 1
ATOM 790 C CA . ARG A 1 90 ? -17.942 0.349 11.453 1.00 94.56 90 ARG A CA 1
ATOM 791 C C . ARG A 1 90 ? -16.784 0.550 12.436 1.00 94.56 90 ARG A C 1
ATOM 793 O O . ARG A 1 90 ? -16.967 1.016 13.559 1.00 94.56 90 ARG A O 1
ATOM 800 N N . ARG A 1 91 ? -15.570 0.210 12.006 1.00 93.69 91 ARG A N 1
ATOM 801 C CA . ARG A 1 91 ? -14.359 0.359 12.819 1.00 93.69 91 ARG A CA 1
ATOM 802 C C . ARG A 1 91 ? -13.804 1.786 12.717 1.00 93.69 91 ARG A C 1
ATOM 804 O O . ARG A 1 91 ? -13.851 2.379 11.639 1.00 93.69 91 ARG A O 1
ATOM 811 N N . PRO A 1 92 ? -13.224 2.338 13.798 1.00 93.56 92 PRO A N 1
ATOM 812 C CA . PRO A 1 92 ? -12.667 3.693 13.779 1.00 93.56 92 PRO A CA 1
ATOM 813 C C . PRO A 1 92 ? -11.328 3.787 13.027 1.00 93.56 92 PRO A C 1
ATOM 815 O O . PRO A 1 92 ? -11.003 4.836 12.479 1.00 93.56 92 PRO A O 1
ATOM 818 N N . SER A 1 93 ? -10.57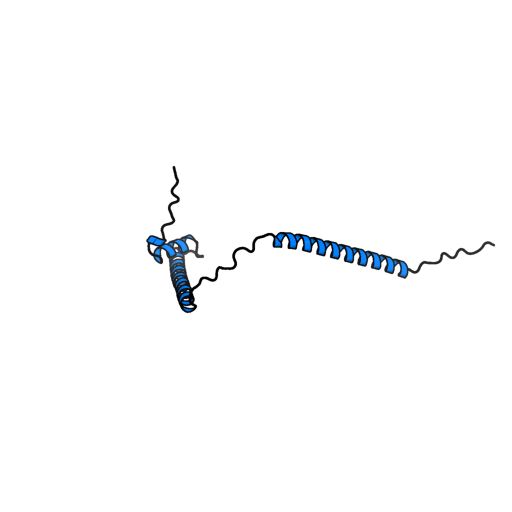1 2.688 12.945 1.00 95.06 93 SER A N 1
ATOM 819 C CA . SER A 1 93 ? -9.214 2.660 12.383 1.00 95.06 93 SER A CA 1
ATOM 820 C C . SER A 1 93 ? -9.036 1.489 11.423 1.00 95.06 93 SER A C 1
ATOM 822 O O . SER A 1 93 ? -9.621 0.429 11.631 1.00 95.06 93 SER A O 1
ATOM 824 N N . ILE A 1 94 ? -8.214 1.675 10.385 1.00 94.19 94 ILE A N 1
ATOM 825 C CA . ILE A 1 94 ? -7.818 0.599 9.463 1.00 94.19 94 ILE A CA 1
ATOM 826 C C . ILE A 1 94 ? -6.856 -0.339 10.196 1.00 94.19 94 ILE A C 1
ATOM 828 O O . ILE A 1 94 ? -5.850 0.113 10.746 1.00 94.19 94 ILE A O 1
ATOM 832 N N . ILE A 1 95 ? -7.147 -1.639 10.195 1.00 95.12 95 ILE A N 1
ATOM 833 C CA . ILE A 1 95 ? -6.346 -2.657 10.887 1.00 95.12 95 ILE A CA 1
ATOM 834 C C . ILE A 1 95 ? -5.644 -3.552 9.856 1.00 95.12 95 ILE A C 1
ATOM 836 O O . ILE A 1 95 ? -6.024 -3.630 8.687 1.00 95.12 95 ILE A O 1
ATOM 840 N N . SER A 1 96 ? -4.598 -4.262 10.279 1.00 93.12 96 SER A N 1
ATOM 841 C CA . SER A 1 96 ? -3.864 -5.212 9.433 1.00 93.12 96 SER A CA 1
ATOM 842 C C . SER A 1 96 ? -4.762 -6.285 8.800 1.00 93.12 96 SER A C 1
ATOM 844 O O . SER A 1 96 ? -4.485 -6.704 7.677 1.00 93.12 96 SER A O 1
ATOM 846 N N . SER A 1 97 ? -5.852 -6.688 9.464 1.00 91.62 97 SER A N 1
ATOM 847 C CA . SER A 1 97 ? -6.874 -7.594 8.915 1.00 91.62 97 SER A CA 1
ATOM 848 C C . SER A 1 97 ? -7.532 -7.042 7.653 1.00 91.62 97 SER A C 1
ATOM 850 O O . SER A 1 97 ? -7.764 -7.783 6.695 1.00 91.62 97 SER A O 1
ATOM 852 N N . ASP A 1 98 ? -7.796 -5.738 7.639 1.00 92.81 98 ASP A N 1
ATOM 853 C CA . ASP A 1 98 ? -8.522 -5.055 6.571 1.00 92.81 98 ASP A CA 1
ATOM 854 C C . ASP A 1 98 ? -7.593 -4.899 5.369 1.00 92.81 98 ASP A C 1
ATOM 856 O O . ASP A 1 98 ? -7.970 -5.209 4.244 1.00 92.81 98 ASP A O 1
ATOM 860 N N . VAL A 1 99 ? -6.327 -4.553 5.624 1.00 93.00 99 VAL A N 1
ATOM 861 C CA . VAL A 1 99 ? -5.275 -4.503 4.599 1.00 93.00 99 VAL A CA 1
ATOM 862 C C . VAL A 1 99 ? -5.017 -5.888 4.000 1.00 93.00 99 VAL A C 1
ATOM 864 O O . VAL A 1 99 ? -4.912 -6.023 2.784 1.00 93.00 99 VAL A O 1
ATOM 867 N N . GLN A 1 100 ? -4.951 -6.943 4.817 1.00 91.75 100 GLN A N 1
ATOM 868 C CA . GLN A 1 100 ? -4.767 -8.313 4.323 1.00 91.75 100 GLN A CA 1
ATOM 869 C C . GLN A 1 100 ? -5.955 -8.792 3.485 1.00 91.75 100 GLN A C 1
ATOM 871 O O . GLN A 1 100 ? -5.768 -9.470 2.474 1.00 91.75 100 GLN A O 1
ATOM 876 N N . SER A 1 101 ? -7.172 -8.440 3.892 1.00 91.50 101 SER A N 1
ATOM 877 C CA . SER A 1 101 ? -8.392 -8.780 3.161 1.00 91.50 101 SER A CA 1
ATOM 878 C C . SER A 1 101 ? -8.504 -7.987 1.857 1.00 91.50 101 SER A C 1
ATOM 880 O O . SER A 1 101 ? -8.811 -8.570 0.820 1.00 91.50 101 SER A O 1
ATOM 882 N N . ALA A 1 102 ? -8.158 -6.699 1.873 1.00 93.25 102 ALA A N 1
ATOM 883 C CA . ALA A 1 102 ? -8.077 -5.852 0.686 1.00 93.25 102 ALA A CA 1
ATOM 884 C C . ALA A 1 102 ? -7.029 -6.367 -0.310 1.00 93.25 102 ALA A C 1
ATOM 886 O O . ALA A 1 102 ? -7.320 -6.512 -1.494 1.00 93.25 102 ALA A O 1
ATOM 887 N N . LEU A 1 103 ? -5.835 -6.744 0.161 1.00 93.06 103 LEU A N 1
ATOM 888 C CA . LEU A 1 103 ? -4.805 -7.362 -0.682 1.00 93.06 103 LEU A CA 1
ATOM 889 C C . LEU A 1 103 ? -5.309 -8.646 -1.347 1.00 93.06 103 LEU A C 1
ATOM 891 O O . LEU A 1 103 ? -5.061 -8.853 -2.532 1.00 93.06 103 LEU A O 1
ATOM 895 N N . ARG A 1 104 ? -6.070 -9.476 -0.620 1.00 89.81 104 ARG A N 1
ATOM 896 C CA . ARG A 1 104 ? -6.669 -10.699 -1.177 1.00 89.81 104 ARG A CA 1
ATOM 897 C C . ARG A 1 104 ? -7.680 -10.431 -2.291 1.00 89.81 104 ARG A C 1
ATOM 899 O O . ARG A 1 104 ? -7.855 -11.299 -3.141 1.00 89.81 104 ARG A O 1
ATOM 906 N N . GLN A 1 105 ? -8.348 -9.280 -2.262 1.00 89.31 105 GLN A N 1
ATOM 907 C CA . 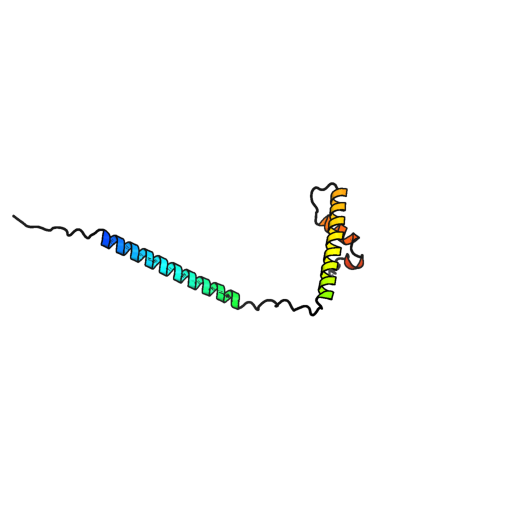GLN A 1 105 ? -9.314 -8.869 -3.281 1.00 89.31 105 GLN A CA 1
ATOM 908 C C . GLN A 1 105 ? -8.626 -8.212 -4.484 1.00 89.31 105 GLN A C 1
ATOM 910 O O . GLN A 1 105 ? -8.968 -8.510 -5.623 1.00 89.31 105 GLN A O 1
ATOM 915 N N . VAL A 1 106 ? -7.635 -7.348 -4.239 1.00 90.75 106 VAL A N 1
ATOM 916 C CA . VAL A 1 106 ? -6.931 -6.588 -5.285 1.00 90.75 106 VAL A CA 1
ATOM 917 C C . VAL A 1 106 ? -5.941 -7.457 -6.064 1.00 90.75 106 VAL A C 1
ATOM 919 O O . VAL A 1 106 ? -5.744 -7.240 -7.260 1.00 90.75 106 VAL A O 1
ATOM 922 N N . MET A 1 107 ? -5.299 -8.432 -5.413 1.00 87.94 107 MET A N 1
ATOM 923 C CA . MET A 1 107 ? -4.308 -9.292 -6.058 1.00 87.94 107 MET A CA 1
ATOM 924 C C . MET A 1 107 ? -4.889 -10.643 -6.502 1.00 87.94 107 MET A C 1
ATOM 926 O O . MET A 1 107 ? -5.695 -11.238 -5.786 1.00 87.94 107 MET A O 1
ATOM 930 N N . PRO A 1 108 ? -4.443 -11.193 -7.649 1.00 84.06 108 PRO A N 1
ATOM 931 C CA . PRO A 1 108 ? -4.813 -12.536 -8.086 1.00 84.06 108 PRO A CA 1
ATOM 932 C C . PRO A 1 108 ? -4.463 -13.613 -7.050 1.00 84.06 108 PRO A C 1
ATOM 934 O O . PRO A 1 108 ? -3.396 -13.576 -6.433 1.00 84.06 108 PRO A O 1
ATOM 937 N N . ARG A 1 109 ? -5.310 -14.647 -6.929 1.00 72.44 109 ARG A N 1
ATOM 938 C CA . ARG A 1 109 ? -5.193 -15.715 -5.907 1.00 72.44 109 ARG A CA 1
ATOM 939 C C . ARG A 1 109 ? -3.814 -16.392 -5.850 1.00 72.44 109 ARG A C 1
ATOM 941 O O . ARG A 1 109 ? -3.406 -16.809 -4.769 1.00 72.44 109 ARG A O 1
ATOM 948 N N . LYS A 1 110 ? -3.077 -16.441 -6.969 1.00 72.06 110 LYS A N 1
ATOM 949 C CA . LYS A 1 110 ? -1.707 -16.984 -7.055 1.00 72.06 110 LYS A CA 1
ATOM 950 C C . LYS A 1 110 ? -0.681 -16.255 -6.172 1.00 72.06 110 LYS A C 1
ATOM 952 O O . LYS A 1 110 ? 0.269 -16.88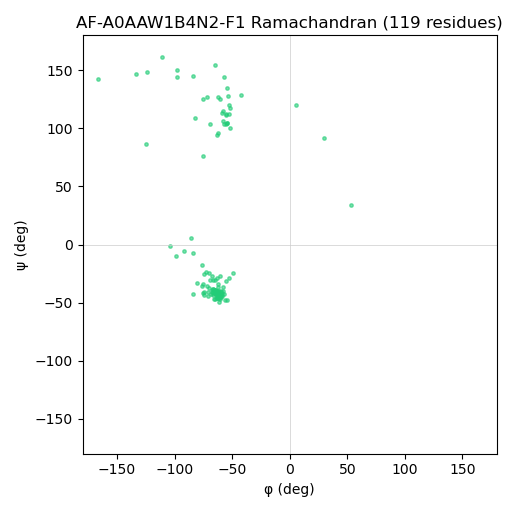7 -5.731 1.00 72.06 110 LYS A O 1
ATOM 957 N N . TYR A 1 111 ? -0.893 -14.975 -5.862 1.00 68.38 111 TYR A N 1
ATOM 958 C CA . TYR A 1 111 ? 0.009 -14.173 -5.019 1.00 68.38 111 TYR A CA 1
ATOM 959 C C . TYR A 1 111 ? -0.455 -14.053 -3.560 1.00 68.38 111 TYR A C 1
ATOM 961 O O . TYR A 1 111 ? 0.300 -13.613 -2.700 1.00 68.38 111 TYR A O 1
ATOM 969 N N . ASN A 1 112 ? -1.682 -14.487 -3.261 1.00 67.31 112 ASN A N 1
ATOM 970 C CA . ASN A 1 112 ? -2.294 -14.352 -1.932 1.00 67.31 112 ASN A CA 1
ATOM 971 C C . ASN A 1 112 ? -2.051 -15.567 -1.033 1.00 67.31 112 ASN A C 1
ATOM 973 O O . ASN A 1 112 ? -2.447 -15.581 0.137 1.00 67.31 112 ASN A O 1
ATOM 977 N N . ARG A 1 113 ? -1.436 -16.616 -1.584 1.00 69.12 113 ARG A N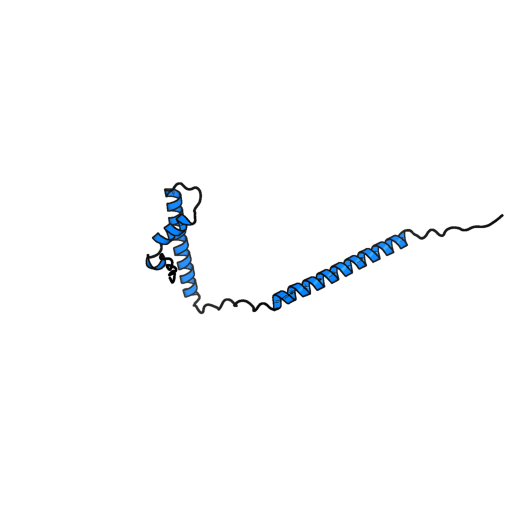 1
ATOM 978 C CA . ARG A 1 113 ? -1.085 -17.813 -0.835 1.00 69.12 113 ARG A CA 1
ATOM 979 C C . ARG A 1 113 ? 0.232 -17.541 -0.119 1.00 69.12 113 ARG A C 1
ATOM 981 O O . ARG A 1 113 ? 1.283 -17.467 -0.746 1.00 69.12 113 ARG A O 1
ATOM 988 N N . ARG A 1 114 ? 0.179 -17.404 1.210 1.00 61.53 114 ARG A N 1
ATOM 989 C CA . ARG A 1 114 ? 1.391 -17.562 2.024 1.00 61.53 114 ARG A CA 1
ATOM 990 C C 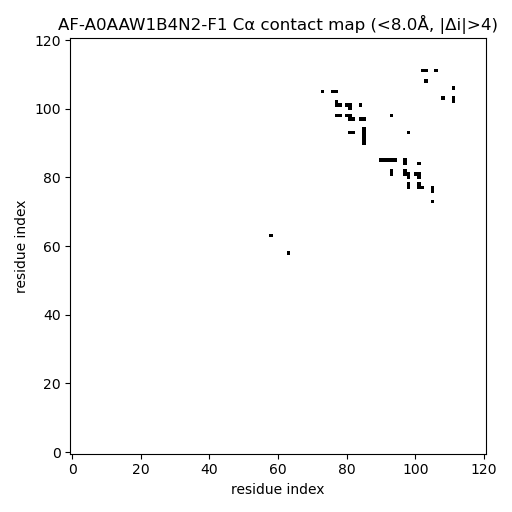. ARG A 1 114 ? 1.984 -18.934 1.683 1.00 61.53 114 ARG A C 1
ATOM 992 O O . ARG A 1 114 ? 1.194 -19.882 1.619 1.00 61.53 114 ARG A O 1
ATOM 999 N N . PRO A 1 115 ? 3.306 -19.067 1.458 1.00 48.56 115 PRO A N 1
ATOM 1000 C CA . PRO A 1 115 ? 3.905 -20.389 1.385 1.00 48.56 115 PRO A CA 1
ATOM 1001 C C . PRO A 1 115 ? 3.475 -21.109 2.658 1.00 48.56 115 PRO A C 1
ATOM 1003 O O . PRO A 1 115 ? 3.671 -20.599 3.765 1.00 48.56 115 PRO A O 1
ATOM 1006 N N . ALA A 1 116 ? 2.774 -22.232 2.504 1.00 53.81 116 ALA A N 1
ATOM 1007 C CA . ALA A 1 116 ? 2.602 -23.121 3.631 1.00 53.81 116 ALA A CA 1
ATOM 1008 C C . ALA A 1 116 ? 4.031 -23.466 4.035 1.00 53.81 116 ALA A C 1
ATOM 1010 O O . ALA A 1 116 ? 4.765 -24.022 3.220 1.00 53.81 116 ALA A O 1
ATOM 1011 N N . TYR A 1 117 ? 4.457 -23.050 5.228 1.00 52.53 117 TYR A N 1
ATOM 1012 C CA . TYR A 1 117 ? 5.633 -23.653 5.826 1.00 52.53 117 TYR A CA 1
ATOM 1013 C C . TYR A 1 117 ? 5.321 -25.142 5.841 1.00 52.53 117 TYR A C 1
ATOM 1015 O O . TYR A 1 117 ? 4.455 -25.584 6.598 1.00 52.53 117 TYR A O 1
ATOM 1023 N N . SER A 1 118 ? 5.933 -25.888 4.924 1.00 52.44 118 SER A N 1
ATOM 1024 C CA . SER A 1 118 ? 5.960 -27.332 4.999 1.00 52.44 118 SER A CA 1
ATOM 1025 C C . SER A 1 118 ? 6.593 -27.613 6.349 1.00 52.44 118 SER A C 1
ATOM 1027 O O . SER A 1 118 ? 7.792 -27.399 6.526 1.00 52.44 118 SER A O 1
ATOM 1029 N N . LYS A 1 119 ? 5.779 -27.990 7.337 1.00 56.31 119 LYS A N 1
ATOM 1030 C CA . LYS A 1 119 ? 6.300 -28.692 8.499 1.00 56.31 119 LYS A CA 1
ATOM 1031 C C . LYS A 1 119 ? 6.837 -29.991 7.918 1.00 56.31 119 LYS A C 1
ATOM 1033 O O . LYS A 1 119 ? 6.065 -30.900 7.627 1.00 56.31 119 LYS A O 1
ATOM 1038 N N . THR A 1 120 ? 8.129 -30.001 7.612 1.00 58.41 120 THR A N 1
ATOM 1039 C CA . THR A 1 120 ? 8.897 -31.231 7.498 1.00 58.41 120 THR A CA 1
ATOM 1040 C C . THR A 1 120 ? 8.624 -31.987 8.789 1.00 58.41 120 THR A C 1
ATOM 1042 O O . THR A 1 120 ? 8.786 -31.434 9.879 1.00 58.41 120 THR A O 1
ATOM 1045 N N . ARG A 1 121 ? 8.014 -33.154 8.617 1.00 52.00 121 ARG A N 1
ATOM 1046 C CA . ARG A 1 121 ? 7.572 -34.040 9.684 1.00 52.00 121 ARG A CA 1
ATOM 1047 C C . ARG A 1 121 ? 8.774 -34.646 10.390 1.00 52.00 121 ARG A C 1
ATOM 1049 O O . ARG A 1 121 ? 9.786 -34.868 9.689 1.00 52.00 121 ARG A O 1
#